Protein AF-A0A6V8LAF0-F1 (afdb_monomer_lite)

Radius of gyration: 18.73 Å; chains: 1; bounding box: 44×29×58 Å

Foldseek 3Di:
DDDDDPPLVAADPLQLLCVLLVHDSHHPNSVVVNVVVCVVPVCVSVVSVVVQVVVVVVVCCCVPPVVDDDDDDDCQGPCDPPGPDDDDDDDDDDDDDDDDDDPPPPDPPPDDD

Sequence (113 aa):
MSAVDLKSDVPHSARIYDYLLGGKDNFQADREAAAGIAKGSPNLPTSMRANRNYMARVAHYLAAECGFRQFLDVGTGLPTAPTCTRSSRGSPPSRGWSTSTTTRSCWCTPAPC

InterPro domains:
  IPR006764 S-adenosyl-L-methionine dependent methyltransferase, SAV2177 type [PF04672] (5-84)
  IPR029063 S-adenosyl-L-methionine-dependent methyltransferase superfamily [G3DSA:3.40.50.150] (1-95)
  IPR029063 S-adenosyl-L-methionine-dependent methyltransferase superfamily [SSF53335] (11-82)

Secondary structure (DSSP, 8-state):
-PPP---TTS--HHHHHHHHHT-S---HHHHHHHHHHHHH-TTHHHHHHHHHHHHHHHHHHHHHTS-------TT--S-PSSPS----------S-----S-------PPPP-

pLDDT: mean 71.12, std 25.74, range [24.78, 93.56]

Structure (mmCIF, N/CA/C/O backbone):
data_AF-A0A6V8LAF0-F1
#
_entry.id   AF-A0A6V8LAF0-F1
#
loop_
_atom_site.group_PDB
_atom_site.id
_atom_site.type_symbol
_atom_site.label_atom_id
_atom_site.label_alt_id
_atom_site.label_comp_id
_atom_site.label_asym_id
_atom_site.label_entity_id
_atom_site.label_seq_id
_atom_site.pdbx_PDB_ins_code
_atom_site.Cartn_x
_atom_site.Cartn_y
_atom_site.Cartn_z
_atom_site.occupancy
_atom_site.B_iso_or_equiv
_atom_site.auth_seq_id
_atom_site.auth_comp_id
_atom_site.auth_asym_id
_atom_site.auth_atom_id
_atom_site.pdbx_PDB_model_num
ATOM 1 N N . MET A 1 1 ? 29.308 -8.142 12.644 1.00 42.94 1 MET A N 1
ATOM 2 C CA . MET A 1 1 ? 27.911 -8.015 12.181 1.00 42.94 1 MET A CA 1
ATOM 3 C C . MET A 1 1 ? 27.904 -8.419 10.722 1.00 42.94 1 MET A C 1
ATOM 5 O O . MET A 1 1 ? 28.559 -7.747 9.937 1.00 42.94 1 MET A O 1
ATOM 9 N N . SER A 1 2 ? 27.304 -9.558 10.375 1.00 54.75 2 SER A N 1
ATOM 10 C CA . SER A 1 2 ? 27.143 -9.940 8.970 1.00 54.75 2 SER A CA 1
ATOM 11 C C . SER A 1 2 ? 26.205 -8.939 8.299 1.00 54.75 2 SER A C 1
ATOM 13 O O . SER A 1 2 ? 25.162 -8.593 8.855 1.00 54.75 2 SER A O 1
ATOM 15 N N . ALA A 1 3 ? 26.600 -8.430 7.134 1.00 66.69 3 ALA A N 1
ATOM 16 C CA . ALA A 1 3 ? 25.716 -7.612 6.321 1.00 66.69 3 ALA A CA 1
ATOM 17 C C . ALA A 1 3 ? 24.510 -8.469 5.911 1.00 66.69 3 ALA A C 1
ATOM 19 O O . ALA A 1 3 ? 24.678 -9.593 5.437 1.00 66.69 3 ALA A O 1
ATOM 20 N N . VAL A 1 4 ? 23.301 -7.961 6.144 1.00 78.81 4 VAL A N 1
ATOM 21 C CA . VAL A 1 4 ? 22.076 -8.610 5.674 1.00 78.81 4 VAL A CA 1
ATOM 22 C C . VAL A 1 4 ? 22.051 -8.493 4.155 1.00 78.81 4 VAL A C 1
ATOM 24 O O . VAL A 1 4 ? 22.050 -7.384 3.622 1.00 78.81 4 VAL A O 1
ATOM 27 N N . ASP A 1 5 ? 22.043 -9.632 3.468 1.00 85.75 5 ASP A N 1
ATOM 28 C CA . ASP A 1 5 ? 21.865 -9.678 2.021 1.00 85.75 5 ASP A CA 1
ATOM 29 C C . ASP A 1 5 ? 20.405 -9.360 1.672 1.00 85.75 5 ASP A C 1
ATOM 31 O O . ASP A 1 5 ? 19.479 -10.094 2.024 1.00 85.75 5 ASP A O 1
ATOM 35 N N . LEU A 1 6 ? 20.207 -8.225 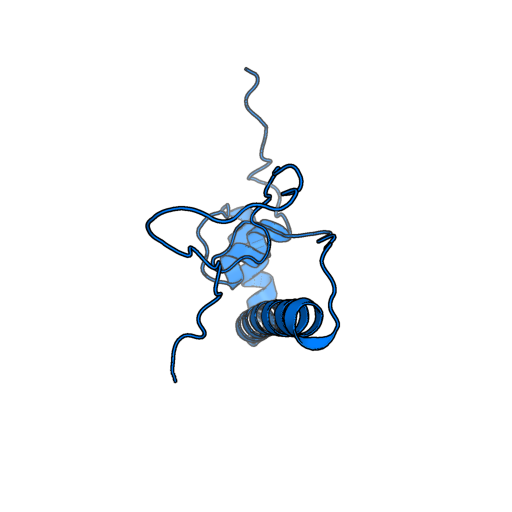1.004 1.00 82.69 6 LEU A N 1
ATOM 36 C CA . LEU A 1 6 ? 18.896 -7.720 0.614 1.00 82.69 6 LEU A CA 1
ATOM 37 C C . LEU A 1 6 ? 18.423 -8.257 -0.741 1.00 82.69 6 LEU A C 1
ATOM 39 O O . LEU A 1 6 ? 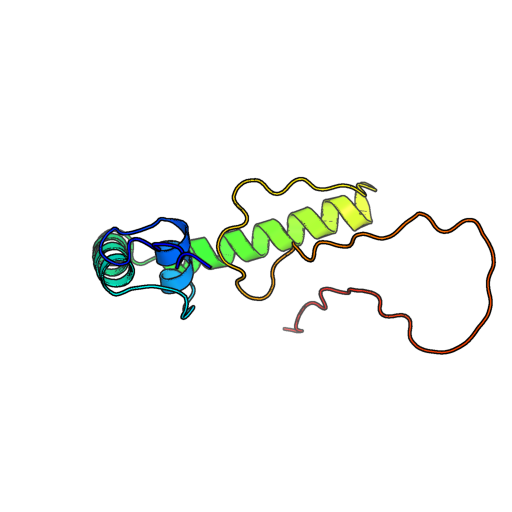17.283 -7.945 -1.099 1.00 82.69 6 LEU A O 1
ATOM 43 N N . LYS A 1 7 ? 19.249 -9.018 -1.479 1.00 87.75 7 LYS A N 1
ATOM 44 C CA . LYS A 1 7 ? 18.936 -9.530 -2.826 1.00 87.75 7 LYS A CA 1
ATOM 45 C C . LYS A 1 7 ? 18.332 -8.441 -3.713 1.00 87.75 7 LYS A C 1
ATOM 47 O O . LYS A 1 7 ? 17.138 -8.446 -4.017 1.00 87.75 7 LYS A O 1
ATOM 52 N N . SER A 1 8 ? 19.135 -7.420 -4.006 1.00 88.12 8 SER A N 1
ATOM 53 C CA . SER A 1 8 ? 18.726 -6.223 -4.759 1.00 88.12 8 SER A CA 1
ATOM 54 C C . SER A 1 8 ? 18.526 -6.472 -6.260 1.00 88.12 8 SER A C 1
ATOM 56 O O . SER A 1 8 ? 17.974 -5.618 -6.953 1.00 88.12 8 SER A O 1
ATOM 58 N N . ASP A 1 9 ? 18.967 -7.627 -6.747 1.00 89.75 9 ASP A N 1
ATOM 59 C CA . ASP A 1 9 ? 18.811 -8.145 -8.105 1.00 89.75 9 ASP A CA 1
ATOM 60 C C . ASP A 1 9 ? 17.482 -8.890 -8.318 1.00 89.75 9 ASP A C 1
ATOM 62 O O . ASP A 1 9 ? 17.026 -9.023 -9.453 1.00 89.75 9 ASP A O 1
ATOM 66 N N . VAL A 1 10 ? 16.828 -9.333 -7.239 1.00 91.00 10 VAL A N 1
ATOM 67 C CA . VAL A 1 10 ? 15.536 -10.026 -7.292 1.00 91.00 10 VAL A CA 1
ATOM 68 C C . VAL A 1 10 ? 14.408 -9.071 -6.888 1.00 91.00 10 VAL A C 1
ATOM 70 O O . VAL A 1 10 ? 14.457 -8.485 -5.800 1.00 91.00 10 VAL A O 1
ATOM 73 N N . PRO A 1 11 ? 13.352 -8.926 -7.708 1.00 89.75 11 PRO A N 1
ATOM 74 C CA . PRO A 1 11 ? 12.231 -8.064 -7.368 1.00 89.75 11 PRO A CA 1
ATOM 75 C C . PRO A 1 11 ? 11.441 -8.606 -6.168 1.00 89.75 11 PRO A C 1
ATOM 77 O O . PRO A 1 11 ? 11.123 -9.793 -6.093 1.00 89.75 11 PRO A O 1
ATOM 80 N N . HIS A 1 12 ? 11.077 -7.720 -5.242 1.00 90.44 12 HIS A N 1
ATOM 81 C CA . HIS A 1 12 ? 10.289 -8.038 -4.052 1.00 90.44 12 HIS A CA 1
ATOM 82 C C . HIS A 1 12 ? 8.967 -7.267 -4.047 1.00 90.44 12 HIS A C 1
ATOM 84 O O . HIS A 1 12 ? 8.930 -6.050 -4.230 1.00 90.44 12 HIS A O 1
ATOM 90 N N . SER A 1 13 ? 7.865 -7.958 -3.744 1.00 89.50 13 SER A N 1
ATOM 91 C CA . SER A 1 13 ? 6.510 -7.385 -3.776 1.00 89.50 13 SER A CA 1
ATOM 92 C C . SER A 1 13 ? 6.358 -6.123 -2.919 1.00 89.50 13 SER A C 1
ATOM 94 O O . SER A 1 13 ? 5.750 -5.154 -3.366 1.00 89.50 13 SER A O 1
ATOM 96 N N . ALA A 1 14 ? 6.957 -6.089 -1.724 1.00 88.50 14 ALA A N 1
ATOM 97 C CA . ALA A 1 14 ? 6.916 -4.922 -0.841 1.00 88.50 14 ALA A CA 1
ATOM 98 C C . ALA A 1 14 ? 7.646 -3.693 -1.423 1.00 88.50 14 ALA A C 1
ATOM 100 O O . ALA A 1 14 ? 7.188 -2.571 -1.224 1.00 88.50 14 ALA A O 1
ATOM 101 N N . ARG A 1 15 ? 8.744 -3.899 -2.164 1.00 91.81 15 ARG A N 1
ATOM 102 C CA . ARG A 1 15 ? 9.543 -2.835 -2.802 1.00 91.81 15 ARG A CA 1
ATOM 103 C C . ARG A 1 15 ? 8.906 -2.338 -4.098 1.00 91.81 15 ARG A C 1
ATOM 105 O O . ARG A 1 15 ? 8.904 -1.143 -4.369 1.00 91.81 15 ARG A O 1
ATOM 112 N N . ILE A 1 16 ? 8.288 -3.241 -4.859 1.00 91.12 16 ILE A N 1
ATOM 113 C CA . ILE A 1 16 ? 7.429 -2.881 -5.995 1.00 91.12 16 ILE A CA 1
ATOM 114 C C . ILE A 1 16 ? 6.263 -2.011 -5.510 1.00 91.12 16 ILE A C 1
ATOM 116 O O . ILE A 1 16 ? 5.962 -0.983 -6.116 1.00 91.12 16 ILE A O 1
ATOM 120 N N . TYR A 1 17 ? 5.620 -2.404 -4.403 1.00 89.00 17 TYR A N 1
ATOM 121 C CA . TYR A 1 17 ? 4.522 -1.647 -3.801 1.00 89.00 17 TYR A CA 1
ATOM 122 C C . TYR A 1 17 ? 4.972 -0.246 -3.369 1.00 89.00 17 TYR A C 1
ATOM 124 O O . TYR A 1 17 ? 4.272 0.727 -3.638 1.00 89.00 17 TYR A O 1
ATOM 132 N N . ASP A 1 18 ? 6.151 -0.139 -2.750 1.00 89.00 18 ASP A N 1
ATOM 133 C CA . ASP A 1 18 ? 6.772 1.138 -2.390 1.00 89.00 18 ASP A CA 1
ATOM 134 C C . ASP A 1 18 ? 7.009 2.030 -3.618 1.00 89.00 18 ASP A C 1
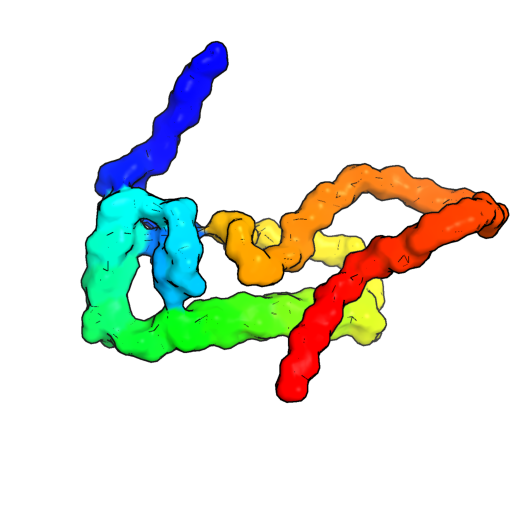ATOM 136 O O . ASP A 1 18 ? 6.542 3.169 -3.646 1.00 89.00 18 ASP A O 1
ATOM 140 N N . TYR A 1 19 ? 7.624 1.497 -4.678 1.00 90.94 19 TYR A N 1
ATOM 141 C CA . TYR A 1 19 ? 7.860 2.254 -5.910 1.00 90.94 19 TYR A CA 1
ATOM 142 C C . TYR A 1 19 ? 6.559 2.753 -6.557 1.00 90.94 19 TYR A C 1
ATOM 144 O O . TYR A 1 19 ? 6.465 3.916 -6.946 1.00 90.94 19 TYR A O 1
ATOM 152 N N . LEU A 1 20 ? 5.524 1.909 -6.628 1.00 88.25 20 LEU A N 1
ATOM 153 C CA . LEU A 1 20 ? 4.226 2.285 -7.206 1.00 88.25 20 LEU A CA 1
ATOM 154 C C . LEU A 1 20 ? 3.485 3.348 -6.377 1.00 88.25 20 LEU A C 1
ATOM 156 O O . LEU A 1 20 ? 2.649 4.076 -6.916 1.00 88.25 20 LEU A O 1
ATOM 160 N N . LEU A 1 21 ? 3.807 3.474 -5.088 1.00 87.69 21 LEU A N 1
ATOM 161 C CA . LEU A 1 21 ? 3.332 4.558 -4.231 1.00 87.69 21 LEU A CA 1
ATOM 162 C C . LEU A 1 21 ? 4.203 5.824 -4.282 1.00 87.69 21 LEU A C 1
ATOM 164 O O . LEU A 1 21 ? 3.803 6.837 -3.710 1.00 87.69 21 LEU A O 1
ATOM 168 N N . GLY A 1 22 ? 5.343 5.800 -4.978 1.00 86.44 22 GLY A N 1
ATOM 169 C CA . GLY A 1 22 ? 6.296 6.913 -5.040 1.00 86.44 22 GLY A CA 1
ATOM 170 C C . GLY A 1 22 ? 7.319 6.929 -3.900 1.00 86.44 22 GLY A C 1
ATOM 171 O O . GLY A 1 22 ? 7.906 7.974 -3.618 1.00 86.44 22 GLY A O 1
ATOM 172 N N . GLY A 1 23 ? 7.520 5.798 -3.224 1.00 87.19 23 GLY A N 1
ATOM 173 C CA . GLY A 1 23 ? 8.570 5.621 -2.230 1.00 87.19 23 GLY A CA 1
ATOM 174 C C . GLY A 1 23 ? 9.964 5.455 -2.844 1.00 87.19 23 GLY A C 1
ATOM 175 O O . GLY A 1 23 ? 10.150 5.409 -4.065 1.00 87.19 23 GLY A O 1
ATOM 176 N N . LYS A 1 24 ? 10.972 5.399 -1.972 1.00 87.75 24 LYS A N 1
ATOM 177 C CA . LYS A 1 24 ? 12.401 5.369 -2.336 1.00 87.75 24 LYS A CA 1
ATOM 178 C C . LYS A 1 24 ? 13.116 4.084 -1.917 1.00 87.75 24 LYS A C 1
ATOM 180 O O . LYS A 1 24 ? 14.284 3.906 -2.255 1.00 87.75 24 LYS A O 1
ATOM 185 N N . ASP A 1 25 ? 12.433 3.203 -1.193 1.00 88.19 25 ASP A N 1
ATOM 186 C CA . ASP A 1 25 ? 13.008 1.995 -0.607 1.00 88.19 25 ASP A CA 1
ATOM 187 C C . ASP A 1 25 ? 12.846 0.821 -1.588 1.00 88.19 25 ASP A C 1
ATOM 189 O O . ASP A 1 25 ? 12.236 -0.211 -1.305 1.00 88.19 25 ASP A O 1
ATOM 193 N N . ASN A 1 26 ? 13.390 1.009 -2.792 1.00 90.62 26 ASN A N 1
ATOM 194 C CA . ASN A 1 26 ? 13.289 0.081 -3.914 1.00 90.62 26 ASN A CA 1
ATOM 195 C C . ASN A 1 26 ? 14.580 0.054 -4.747 1.00 90.62 26 ASN A C 1
ATOM 197 O O . ASN A 1 26 ? 15.270 1.065 -4.915 1.00 90.62 26 ASN A O 1
ATOM 201 N N . PHE A 1 27 ? 14.914 -1.119 -5.285 1.00 92.44 27 PHE A N 1
ATOM 202 C CA . PHE A 1 27 ? 16.073 -1.319 -6.151 1.00 92.44 27 PHE A CA 1
ATOM 203 C C . PHE A 1 27 ? 15.675 -1.303 -7.629 1.00 92.44 27 PHE A C 1
ATOM 205 O O . PHE A 1 27 ? 14.502 -1.226 -7.988 1.00 92.44 27 PHE A O 1
ATOM 212 N N . GLN A 1 28 ? 16.672 -1.355 -8.512 1.00 91.75 28 GLN A N 1
ATOM 213 C CA . GLN A 1 28 ? 16.453 -1.284 -9.955 1.00 91.75 28 GLN A CA 1
ATOM 214 C C . GLN A 1 28 ? 15.557 -2.423 -10.472 1.00 91.75 28 GLN A C 1
ATOM 216 O O . GLN A 1 28 ? 14.622 -2.150 -11.222 1.00 91.75 28 GLN A O 1
ATOM 221 N N . ALA A 1 29 ? 15.773 -3.655 -9.998 1.00 91.81 29 ALA A N 1
ATOM 222 C CA . ALA A 1 29 ? 14.954 -4.811 -10.364 1.00 91.81 29 ALA A CA 1
ATOM 223 C C . ALA A 1 29 ? 13.465 -4.617 -10.007 1.00 91.81 29 ALA A C 1
ATOM 225 O O . ALA A 1 29 ? 12.579 -4.985 -10.779 1.00 91.81 29 ALA A O 1
ATOM 226 N N . ASP A 1 30 ? 13.178 -3.974 -8.868 1.00 92.81 30 ASP A N 1
ATOM 227 C CA . ASP A 1 30 ? 11.808 -3.670 -8.439 1.00 92.81 30 ASP A CA 1
ATOM 228 C C . ASP A 1 30 ? 11.140 -2.649 -9.371 1.00 92.81 30 ASP A C 1
ATOM 230 O O . ASP A 1 30 ? 9.974 -2.802 -9.733 1.00 92.81 30 ASP A O 1
ATOM 234 N N . ARG A 1 31 ? 11.882 -1.613 -9.785 1.00 92.50 31 ARG A N 1
ATOM 235 C CA . ARG A 1 31 ? 11.379 -0.563 -10.685 1.00 92.50 31 ARG A CA 1
ATOM 236 C C . ARG A 1 31 ? 11.060 -1.098 -12.072 1.00 92.50 31 ARG A C 1
ATOM 238 O O . ARG A 1 31 ? 10.041 -0.731 -12.650 1.00 92.50 31 ARG A O 1
ATOM 245 N N . GLU A 1 32 ? 11.908 -1.975 -12.595 1.00 93.44 32 GLU A N 1
ATOM 246 C CA . GLU A 1 32 ? 11.701 -2.615 -13.895 1.00 93.44 32 GLU A CA 1
ATOM 247 C C . GLU A 1 32 ? 10.465 -3.517 -13.880 1.00 93.44 32 GLU A C 1
ATOM 249 O O . GLU A 1 32 ? 9.605 -3.406 -14.759 1.00 93.44 32 GLU A O 1
ATOM 254 N N . ALA A 1 33 ? 10.320 -4.334 -12.832 1.00 91.88 33 ALA A N 1
ATOM 255 C CA . ALA A 1 33 ? 9.127 -5.147 -12.625 1.00 91.88 33 ALA A CA 1
ATOM 256 C C . ALA A 1 33 ? 7.867 -4.274 -12.502 1.00 91.88 33 ALA A C 1
ATOM 258 O O . ALA A 1 33 ? 6.863 -4.523 -13.173 1.00 91.88 33 ALA A O 1
ATOM 259 N N . ALA A 1 34 ? 7.924 -3.205 -11.705 1.00 90.38 34 ALA A N 1
ATOM 260 C CA . ALA A 1 34 ? 6.812 -2.280 -11.528 1.00 90.38 34 ALA A CA 1
ATOM 261 C C . ALA A 1 34 ? 6.415 -1.569 -12.831 1.00 90.38 34 ALA A C 1
ATOM 263 O O . ALA A 1 34 ? 5.225 -1.441 -13.116 1.00 90.38 34 ALA A O 1
ATOM 264 N N . ALA A 1 35 ? 7.385 -1.147 -13.646 1.00 89.75 35 ALA A N 1
ATOM 265 C CA . ALA A 1 35 ? 7.132 -0.537 -14.948 1.00 89.75 35 ALA A CA 1
ATOM 266 C C . ALA A 1 35 ? 6.463 -1.524 -15.919 1.00 89.75 35 ALA A C 1
ATOM 268 O O . ALA A 1 35 ? 5.553 -1.141 -16.655 1.00 89.75 35 ALA A O 1
ATOM 269 N N . GLY A 1 36 ? 6.870 -2.798 -15.903 1.00 90.69 36 GLY A N 1
ATOM 270 C CA . GLY A 1 36 ? 6.207 -3.861 -16.663 1.00 90.69 36 GLY A CA 1
ATOM 271 C C . GLY A 1 36 ? 4.743 -4.041 -16.255 1.00 90.69 36 GLY A C 1
ATOM 272 O O . GLY A 1 36 ? 3.858 -4.063 -17.110 1.00 90.69 36 GLY A O 1
ATOM 273 N N . ILE A 1 37 ? 4.475 -4.082 -14.949 1.00 87.50 37 ILE A N 1
ATOM 274 C CA . ILE A 1 37 ? 3.118 -4.212 -14.403 1.00 87.50 37 ILE A CA 1
ATOM 275 C C . ILE A 1 37 ? 2.265 -2.977 -14.745 1.00 87.50 37 ILE A C 1
ATOM 277 O O . ILE A 1 37 ? 1.122 -3.110 -15.182 1.00 87.50 37 ILE A O 1
ATOM 281 N N . ALA A 1 38 ? 2.820 -1.771 -14.599 1.00 87.06 38 ALA A N 1
ATOM 282 C CA . ALA A 1 38 ? 2.114 -0.520 -14.867 1.00 87.06 38 ALA A CA 1
ATOM 283 C C . ALA A 1 38 ? 1.682 -0.383 -16.338 1.00 87.06 38 ALA A C 1
ATOM 285 O O . ALA A 1 38 ? 0.631 0.195 -16.608 1.00 87.06 38 ALA A O 1
ATOM 286 N N . LYS A 1 39 ? 2.433 -0.963 -17.287 1.00 89.50 39 LYS A N 1
ATOM 287 C CA . LYS A 1 39 ? 2.027 -1.022 -18.705 1.00 89.50 39 LYS A CA 1
ATOM 288 C C . LYS A 1 39 ? 0.745 -1.830 -18.911 1.00 89.50 39 LYS A C 1
ATOM 290 O O . LYS A 1 39 ? -0.092 -1.435 -19.715 1.00 89.50 39 LYS A O 1
ATOM 295 N N . GLY A 1 40 ? 0.586 -2.943 -18.193 1.00 89.50 40 GLY A N 1
ATOM 296 C CA . GLY A 1 40 ? -0.619 -3.777 -18.257 1.00 89.50 40 GLY A CA 1
ATOM 297 C C . GLY A 1 40 ? -1.784 -3.236 -17.425 1.00 89.50 40 GLY A C 1
ATOM 298 O O . GLY A 1 40 ? -2.933 -3.611 -17.643 1.00 89.50 40 GLY A O 1
ATOM 299 N N . SER A 1 41 ? -1.515 -2.366 -16.449 1.00 85.50 41 SER A N 1
ATOM 300 C CA . SER A 1 41 ? -2.534 -1.799 -15.559 1.00 85.50 41 SER A CA 1
ATOM 301 C C . SER A 1 41 ? -2.181 -0.368 -15.133 1.00 85.50 41 SER A C 1
ATOM 303 O O . SER A 1 41 ? -1.688 -0.155 -14.023 1.00 85.50 41 SER A O 1
ATOM 305 N N . PRO A 1 42 ? -2.495 0.641 -15.968 1.00 86.75 42 PRO A N 1
ATOM 306 C CA . PRO A 1 42 ? -2.169 2.043 -15.687 1.00 86.75 42 PRO A CA 1
ATOM 307 C C . PRO A 1 42 ? -2.815 2.593 -14.406 1.00 86.75 42 PRO A C 1
ATOM 309 O O . PRO A 1 42 ? -2.275 3.490 -13.764 1.00 86.75 42 PRO A O 1
ATOM 312 N N . ASN A 1 43 ? -3.958 2.032 -14.000 1.00 89.38 43 ASN A N 1
ATOM 313 C CA . ASN A 1 43 ? -4.694 2.454 -12.803 1.00 89.38 43 ASN A CA 1
ATOM 314 C C . ASN A 1 43 ? -4.116 1.900 -11.492 1.00 89.38 43 ASN A C 1
ATOM 316 O O . ASN A 1 43 ? -4.556 2.302 -10.411 1.00 89.38 43 ASN A O 1
ATOM 320 N N . LEU A 1 44 ? -3.131 1.002 -11.563 1.00 88.31 44 LEU A N 1
ATOM 321 C CA . LEU A 1 44 ? -2.609 0.291 -10.401 1.00 88.31 44 LEU A CA 1
ATOM 322 C C . LEU A 1 44 ? -2.082 1.219 -9.286 1.00 88.31 44 LEU A C 1
ATOM 324 O O . LEU A 1 44 ? -2.468 1.003 -8.135 1.00 88.31 44 LEU A O 1
ATOM 328 N N . PRO A 1 45 ? -1.311 2.295 -9.565 1.00 86.62 45 PRO A N 1
ATOM 329 C CA . PRO A 1 45 ? -0.871 3.225 -8.519 1.00 86.62 45 PRO A CA 1
ATOM 330 C C . PRO A 1 45 ? -2.039 3.866 -7.758 1.00 86.62 45 PRO A C 1
ATOM 332 O O . PRO A 1 45 ? -1.992 4.050 -6.540 1.00 86.62 45 PRO A O 1
ATOM 335 N N . THR A 1 46 ? -3.124 4.187 -8.464 1.00 89.75 46 THR A N 1
ATOM 336 C CA . THR A 1 46 ? -4.327 4.770 -7.861 1.00 89.75 46 THR A CA 1
ATOM 337 C C . THR A 1 46 ? -5.048 3.754 -6.982 1.00 89.75 46 THR A C 1
ATOM 339 O O . THR A 1 46 ? -5.398 4.080 -5.847 1.00 89.75 46 THR A O 1
ATOM 342 N N . SER A 1 47 ? -5.191 2.510 -7.443 1.00 89.88 47 SER A N 1
ATOM 343 C CA . SER A 1 47 ? -5.757 1.420 -6.641 1.00 89.88 47 SER A CA 1
ATOM 344 C C . SER A 1 47 ? -4.942 1.148 -5.371 1.00 89.88 47 SER A C 1
ATOM 346 O O . SER A 1 47 ? -5.517 0.962 -4.300 1.00 89.88 47 SER A O 1
ATOM 348 N N . MET A 1 48 ? -3.609 1.192 -5.443 1.00 89.12 48 MET A N 1
ATOM 349 C CA . MET A 1 48 ? -2.728 0.970 -4.286 1.00 89.12 48 MET A CA 1
ATOM 350 C C . MET A 1 48 ? -2.824 2.093 -3.246 1.00 89.12 48 MET A C 1
ATOM 352 O O . MET A 1 48 ? -2.844 1.824 -2.040 1.00 89.12 48 MET A O 1
ATOM 356 N N . ARG A 1 49 ? -2.956 3.351 -3.687 1.00 87.56 49 ARG A N 1
ATOM 357 C CA . ARG A 1 49 ? -3.254 4.485 -2.794 1.00 87.56 49 ARG A CA 1
ATOM 358 C C . ARG A 1 49 ? -4.624 4.333 -2.134 1.00 87.56 49 ARG A C 1
ATOM 360 O O . ARG A 1 49 ? -4.745 4.496 -0.920 1.00 87.56 49 ARG A O 1
ATOM 367 N N . ALA A 1 50 ? -5.646 3.963 -2.907 1.00 90.44 50 ALA A N 1
ATOM 368 C CA . ALA A 1 50 ? -6.987 3.718 -2.381 1.00 90.44 50 ALA A CA 1
ATOM 369 C C . ALA A 1 50 ? -6.998 2.591 -1.333 1.00 90.44 50 ALA A C 1
ATOM 371 O O . ALA A 1 50 ? -7.641 2.735 -0.293 1.00 90.44 50 ALA A O 1
ATOM 372 N N . ASN A 1 51 ? -6.227 1.523 -1.561 1.00 88.75 51 ASN A N 1
ATOM 373 C CA . ASN A 1 51 ? -6.037 0.431 -0.609 1.00 88.75 51 ASN A CA 1
ATOM 374 C C . ASN A 1 51 ? -5.423 0.914 0.718 1.00 88.75 51 ASN A C 1
ATOM 376 O O . ASN A 1 51 ? -5.950 0.605 1.786 1.00 88.75 51 ASN A O 1
ATOM 380 N N . ARG A 1 52 ? -4.366 1.742 0.680 1.00 86.12 52 ARG A N 1
ATOM 381 C CA . ARG A 1 52 ? -3.781 2.325 1.905 1.00 86.12 52 ARG A CA 1
ATOM 382 C C . ARG A 1 52 ? -4.787 3.184 2.670 1.00 86.12 52 ARG A C 1
ATOM 384 O O . ARG A 1 52 ? -4.936 3.023 3.880 1.00 86.12 52 ARG A O 1
ATOM 391 N N . ASN A 1 53 ? -5.533 4.028 1.961 1.00 87.81 53 ASN A N 1
ATOM 392 C CA . ASN A 1 53 ? -6.567 4.860 2.574 1.00 87.81 53 ASN A CA 1
ATOM 393 C C . ASN A 1 53 ? -7.694 4.015 3.183 1.00 87.81 53 ASN A C 1
ATOM 395 O O . ASN A 1 53 ? -8.236 4.372 4.225 1.00 87.81 53 ASN A O 1
ATOM 399 N N . TYR A 1 54 ? -8.063 2.903 2.546 1.00 89.88 54 TYR A N 1
ATOM 400 C CA . TYR A 1 54 ? -9.073 1.984 3.066 1.00 89.88 54 TYR A CA 1
ATOM 401 C C . TYR A 1 54 ? -8.625 1.333 4.376 1.00 89.88 54 TYR A C 1
ATOM 403 O O . TYR A 1 54 ? -9.354 1.410 5.363 1.00 89.88 54 TYR A O 1
ATOM 411 N N . MET A 1 55 ? -7.407 0.786 4.417 1.00 88.69 55 MET A N 1
ATOM 412 C CA . MET A 1 55 ? -6.852 0.163 5.625 1.00 88.69 55 MET A CA 1
ATOM 413 C C . MET A 1 55 ? -6.824 1.140 6.808 1.00 88.69 55 MET A C 1
ATOM 415 O O . MET A 1 55 ? -7.234 0.778 7.909 1.00 88.69 55 MET A O 1
ATOM 419 N N . ALA A 1 56 ? -6.434 2.398 6.571 1.00 86.12 56 ALA A N 1
ATOM 420 C CA . ALA A 1 56 ? -6.441 3.435 7.602 1.00 86.12 56 ALA A CA 1
ATOM 421 C C . ALA A 1 56 ? -7.857 3.726 8.138 1.00 86.12 56 ALA A C 1
ATOM 423 O O . ALA A 1 56 ? -8.058 3.789 9.352 1.00 86.12 56 ALA A O 1
ATOM 424 N N . ARG A 1 57 ? -8.856 3.856 7.251 1.00 91.00 57 ARG A N 1
ATOM 425 C CA . ARG A 1 57 ? -10.254 4.093 7.657 1.00 91.00 57 ARG A CA 1
ATOM 426 C C . ARG A 1 57 ? -10.830 2.925 8.450 1.00 91.00 57 ARG A C 1
ATOM 428 O O . ARG A 1 57 ? -11.483 3.147 9.464 1.00 91.00 57 ARG A O 1
ATOM 435 N N . VAL A 1 58 ? -10.581 1.695 8.004 1.00 93.06 58 VAL A N 1
ATOM 436 C CA . VAL A 1 58 ? -11.069 0.487 8.682 1.00 93.06 58 VAL A CA 1
ATOM 437 C C . VAL A 1 58 ? -10.431 0.351 10.059 1.00 93.06 58 VAL A C 1
ATOM 439 O O . VAL A 1 58 ? -11.145 0.152 11.036 1.00 93.06 58 VAL A O 1
ATOM 442 N N . ALA A 1 59 ? -9.112 0.528 10.167 1.00 89.12 59 ALA A N 1
ATOM 443 C CA . ALA A 1 59 ? -8.424 0.483 11.455 1.00 89.12 59 ALA A CA 1
ATOM 444 C C . ALA A 1 59 ? -8.964 1.547 12.426 1.00 89.12 59 ALA A C 1
ATOM 446 O O . ALA A 1 59 ? -9.210 1.243 13.594 1.00 89.12 59 ALA A O 1
ATOM 447 N N . HIS A 1 60 ? -9.213 2.768 11.937 1.00 89.81 60 HIS A N 1
ATOM 448 C CA . HIS A 1 60 ? -9.820 3.829 12.739 1.00 89.81 60 HIS A CA 1
ATOM 449 C C . HIS A 1 60 ? -11.226 3.453 13.215 1.00 89.81 60 HIS A C 1
ATOM 451 O O . HIS A 1 60 ? -11.515 3.572 14.401 1.00 89.81 60 HIS A O 1
ATOM 457 N N . TYR A 1 61 ? -12.088 2.966 12.321 1.00 93.06 61 TYR A N 1
ATOM 458 C CA . TYR A 1 61 ? -13.445 2.542 12.668 1.00 93.06 61 TYR A CA 1
ATOM 459 C C . TYR A 1 61 ? -13.446 1.419 13.715 1.00 93.06 61 TYR A C 1
ATOM 461 O O . TYR A 1 61 ? -14.133 1.513 14.730 1.00 93.06 61 TYR A O 1
ATOM 469 N N . LEU A 1 62 ? -12.610 0.394 13.528 1.00 92.81 62 LEU A N 1
ATOM 470 C CA . LEU A 1 62 ? -12.493 -0.718 14.472 1.00 92.81 62 LEU A CA 1
ATOM 471 C C . LEU A 1 62 ? -12.028 -0.251 15.861 1.00 92.81 62 LEU A C 1
ATOM 473 O O . LEU A 1 62 ? -12.505 -0.759 16.877 1.00 92.81 62 LEU A O 1
ATOM 477 N N . ALA A 1 63 ? -11.114 0.719 15.919 1.00 92.19 63 ALA A N 1
ATOM 478 C CA . ALA A 1 63 ? -10.628 1.269 17.179 1.00 92.19 63 ALA A CA 1
ATOM 479 C C . ALA A 1 63 ? -11.651 2.201 17.852 1.00 92.19 63 ALA A C 1
ATOM 481 O O . ALA A 1 63 ? -11.905 2.065 19.052 1.00 92.19 63 ALA A O 1
ATOM 482 N N . ALA A 1 64 ? -12.213 3.147 17.099 1.00 91.38 64 ALA A N 1
ATOM 483 C CA . ALA A 1 64 ? -13.082 4.196 17.622 1.00 91.38 64 ALA A CA 1
ATOM 484 C C . ALA A 1 64 ? -14.486 3.673 17.943 1.00 91.38 64 ALA A C 1
ATOM 486 O O . ALA A 1 64 ? -14.963 3.866 19.057 1.00 91.38 64 ALA A O 1
ATOM 487 N N . GLU A 1 65 ? -15.103 2.961 17.000 1.00 93.56 65 GLU A N 1
ATOM 488 C CA . GLU A 1 65 ? -16.5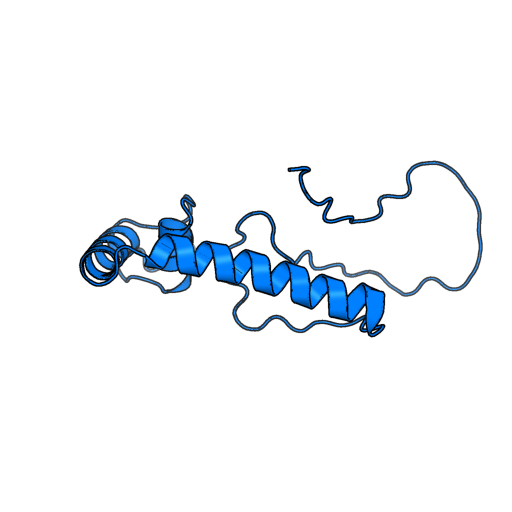18 2.583 17.072 1.00 93.56 65 GLU A CA 1
ATOM 489 C C . GLU A 1 65 ? -16.710 1.167 17.624 1.00 93.56 65 GLU A C 1
ATOM 491 O O . GLU A 1 65 ? -17.588 0.926 18.447 1.00 93.56 65 GLU A O 1
ATOM 496 N N . CYS A 1 66 ? -15.871 0.210 17.215 1.00 93.38 66 CYS A N 1
ATOM 497 C CA . CYS A 1 66 ? -16.030 -1.192 17.626 1.00 93.38 66 CYS A CA 1
ATOM 498 C C . CYS A 1 66 ? -15.263 -1.561 18.906 1.00 93.38 66 CYS A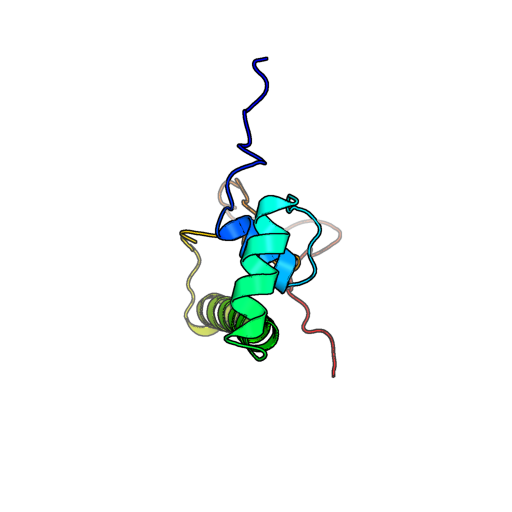 C 1
ATOM 500 O O . CYS A 1 66 ? -15.400 -2.674 19.409 1.00 93.38 66 CYS A O 1
ATOM 502 N N . GLY A 1 67 ? -14.432 -0.659 19.436 1.00 92.19 67 GLY A N 1
ATOM 503 C CA . GLY A 1 67 ? -13.726 -0.882 20.698 1.00 92.19 67 GLY A CA 1
ATOM 504 C C . GLY A 1 67 ? -12.531 -1.844 20.629 1.00 92.19 67 GLY A C 1
ATOM 505 O O . GLY A 1 67 ? -12.001 -2.209 21.679 1.00 92.19 67 GLY A O 1
ATOM 506 N N . PHE A 1 68 ? -12.047 -2.229 19.441 1.00 91.75 68 PHE A N 1
ATOM 507 C CA . PHE A 1 68 ? -10.848 -3.067 19.322 1.00 91.75 68 PHE A CA 1
ATOM 508 C C . PHE A 1 68 ? -9.600 -2.326 19.832 1.00 91.75 68 PHE A C 1
ATOM 510 O O . PHE A 1 68 ? -9.426 -1.123 19.616 1.00 91.75 68 PHE A O 1
ATOM 517 N N . ARG A 1 69 ? -8.722 -3.041 20.548 1.00 90.50 69 ARG A N 1
ATOM 518 C CA . ARG A 1 69 ? -7.492 -2.484 21.157 1.00 90.50 69 ARG A CA 1
ATOM 519 C C . ARG A 1 69 ? -6.214 -3.220 20.768 1.00 90.50 69 ARG A C 1
ATOM 521 O O . ARG A 1 69 ? -5.128 -2.765 21.109 1.00 90.50 69 ARG A O 1
ATOM 528 N N . GLN A 1 70 ? -6.333 -4.342 20.066 1.00 90.56 70 GLN A N 1
ATOM 529 C CA . GLN A 1 70 ? -5.206 -5.130 19.587 1.00 90.56 70 GLN A CA 1
ATOM 530 C C . GLN A 1 70 ? -5.393 -5.394 18.099 1.00 90.56 70 GLN A C 1
ATOM 532 O O . GLN A 1 70 ? -6.480 -5.770 17.668 1.00 90.56 70 GLN A O 1
ATOM 537 N N . PHE A 1 71 ? -4.327 -5.179 17.334 1.00 87.75 71 PHE A N 1
ATOM 538 C CA . PHE A 1 71 ? -4.301 -5.369 15.891 1.00 87.75 71 PHE A CA 1
ATOM 539 C C . PHE A 1 71 ? -3.091 -6.226 15.534 1.00 87.75 71 PHE A C 1
ATOM 541 O O . PHE A 1 71 ? -1.995 -6.001 16.050 1.00 87.75 71 PHE A O 1
ATOM 548 N N . LEU A 1 72 ? -3.300 -7.190 14.643 1.00 89.75 72 LEU A N 1
ATOM 549 C CA . LEU A 1 72 ? -2.243 -7.974 14.021 1.00 89.75 72 LEU A CA 1
ATOM 550 C C . LEU A 1 72 ? -2.236 -7.635 12.530 1.00 89.75 72 LEU A C 1
ATOM 552 O O . LEU A 1 72 ? -3.168 -7.986 11.813 1.00 89.75 72 LEU A O 1
ATOM 556 N N . ASP A 1 73 ? -1.197 -6.933 12.088 1.00 85.44 73 ASP A N 1
ATOM 557 C CA . ASP A 1 73 ? -0.990 -6.594 10.680 1.00 85.44 73 ASP A CA 1
ATOM 558 C C . ASP A 1 73 ? -0.009 -7.600 10.063 1.00 85.44 73 ASP A C 1
ATOM 560 O O . ASP A 1 73 ? 1.176 -7.625 10.409 1.00 85.44 73 ASP A O 1
ATOM 564 N N . VAL A 1 74 ? -0.516 -8.477 9.194 1.00 86.06 74 VAL A N 1
ATOM 565 C CA . VAL A 1 74 ? 0.279 -9.496 8.498 1.00 86.06 74 VAL A CA 1
ATOM 566 C C . VAL A 1 74 ? 0.569 -8.997 7.090 1.00 86.06 74 VAL A C 1
ATOM 568 O O . VAL A 1 74 ? -0.336 -8.873 6.271 1.00 86.06 74 VAL A O 1
ATOM 571 N N . GLY A 1 75 ? 1.845 -8.741 6.799 1.00 81.94 75 GLY A N 1
ATOM 572 C CA . GLY A 1 75 ? 2.245 -8.146 5.523 1.00 81.94 75 GLY A CA 1
ATOM 573 C C . GLY A 1 75 ? 2.151 -6.619 5.518 1.00 81.94 75 GLY A C 1
ATOM 574 O O . GLY A 1 75 ? 1.724 -6.034 4.527 1.00 81.94 75 GLY A O 1
ATOM 575 N N . THR A 1 76 ? 2.620 -5.975 6.594 1.00 77.12 76 THR A N 1
ATOM 576 C CA . THR A 1 76 ? 2.689 -4.505 6.769 1.00 77.12 76 THR A CA 1
ATOM 577 C C . THR A 1 76 ? 3.286 -3.770 5.556 1.00 77.12 76 THR A C 1
ATOM 579 O O . THR A 1 76 ? 2.941 -2.619 5.254 1.00 77.12 76 THR A O 1
ATOM 582 N N . GLY A 1 77 ? 4.183 -4.453 4.837 1.00 80.62 77 GLY A N 1
ATOM 583 C CA . GLY A 1 77 ? 4.996 -3.888 3.771 1.00 80.62 77 GLY A CA 1
ATOM 584 C C . GLY A 1 77 ? 6.098 -2.990 4.330 1.00 80.62 77 GLY A C 1
ATOM 585 O O . GLY A 1 77 ? 6.383 -3.009 5.531 1.00 80.62 77 GLY A O 1
ATOM 586 N N . LEU A 1 78 ? 6.724 -2.214 3.444 1.00 78.75 78 LEU A N 1
ATOM 587 C CA . LEU A 1 78 ? 7.694 -1.195 3.840 1.00 78.75 78 LEU A CA 1
ATOM 588 C C . LEU A 1 78 ? 6.991 -0.013 4.521 1.00 78.75 78 LEU A C 1
ATOM 590 O O . LEU A 1 78 ? 5.845 0.293 4.166 1.00 78.75 78 LEU A O 1
ATOM 594 N N . PRO A 1 79 ? 7.650 0.651 5.491 1.00 67.12 79 PRO A N 1
ATOM 595 C CA . PRO A 1 79 ? 7.082 1.785 6.205 1.00 67.12 79 PRO A CA 1
ATOM 596 C C . PRO A 1 79 ? 6.855 2.969 5.255 1.00 67.12 79 PRO A C 1
ATOM 598 O O . PRO A 1 79 ? 7.722 3.809 5.049 1.00 67.12 79 PRO A O 1
ATOM 601 N N . THR A 1 80 ? 5.655 3.039 4.683 1.00 55.88 80 THR A N 1
ATOM 602 C CA . THR A 1 80 ? 5.192 4.131 3.823 1.00 55.88 80 THR A CA 1
ATOM 603 C C . THR A 1 80 ? 4.297 5.049 4.643 1.00 55.88 80 THR A C 1
ATOM 605 O O . THR A 1 80 ? 3.255 4.625 5.139 1.00 55.88 80 THR A O 1
ATOM 608 N N . ALA A 1 81 ? 4.698 6.307 4.824 1.00 48.75 81 ALA A N 1
ATOM 609 C CA . ALA A 1 81 ? 3.882 7.252 5.574 1.00 48.75 81 ALA A CA 1
ATOM 610 C C . ALA A 1 81 ? 2.522 7.477 4.873 1.00 48.75 81 ALA A C 1
ATOM 612 O O . ALA A 1 81 ? 2.509 7.681 3.657 1.00 48.75 81 ALA A O 1
ATOM 613 N N . PRO A 1 82 ? 1.393 7.502 5.608 1.00 48.25 82 PRO A N 1
ATOM 614 C CA . PRO A 1 82 ? 1.219 7.147 7.022 1.00 48.25 82 PRO A CA 1
ATOM 615 C C . PRO A 1 82 ? 0.956 5.636 7.218 1.00 48.25 82 PRO A C 1
ATOM 617 O O . PRO A 1 82 ? -0.012 5.093 6.686 1.00 48.25 82 PRO A O 1
ATOM 620 N N . THR A 1 83 ? 1.774 4.947 8.025 1.00 42.53 83 THR A N 1
ATOM 621 C CA . THR A 1 83 ? 1.529 3.547 8.419 1.00 42.53 83 THR A CA 1
ATOM 622 C C . THR A 1 83 ? 0.710 3.448 9.710 1.00 42.53 83 THR A C 1
ATOM 624 O O . THR A 1 83 ? 0.911 4.211 10.653 1.00 42.53 83 THR A O 1
ATOM 627 N N . CYS A 1 84 ? -0.174 2.446 9.794 1.00 40.22 84 CYS A N 1
ATOM 628 C CA . CYS A 1 84 ? -0.880 2.076 11.031 1.00 40.22 84 CYS A CA 1
ATOM 629 C C . CYS A 1 84 ? 0.043 1.467 12.106 1.00 40.22 84 CYS A C 1
ATOM 631 O O . CYS A 1 84 ? -0.316 1.423 13.280 1.00 40.22 84 CYS A O 1
ATOM 633 N N . THR A 1 85 ? 1.228 0.985 11.736 1.00 35.38 85 THR A N 1
ATOM 634 C CA . THR A 1 85 ? 2.120 0.224 12.616 1.00 35.38 85 THR A CA 1
ATOM 635 C C . THR A 1 85 ? 3.221 1.107 13.208 1.00 35.38 85 THR A C 1
ATOM 637 O O . THR A 1 85 ? 4.330 1.197 12.686 1.00 35.38 85 THR A O 1
ATOM 640 N N . ARG A 1 86 ? 2.935 1.720 14.365 1.00 30.41 86 ARG A N 1
ATOM 641 C CA . ARG A 1 86 ? 3.960 2.099 15.353 1.00 30.41 86 ARG A CA 1
ATOM 642 C C . ARG A 1 86 ? 3.875 1.115 16.516 1.00 30.41 86 ARG A C 1
ATOM 644 O O . ARG A 1 86 ? 3.003 1.241 17.368 1.00 30.41 86 ARG A O 1
ATOM 651 N N . SER A 1 87 ? 4.765 0.128 16.556 1.00 33.22 87 SER A N 1
ATOM 652 C CA . SER A 1 87 ? 4.868 -0.813 17.675 1.00 33.22 87 SER A CA 1
ATOM 653 C C . SER A 1 87 ? 5.172 -0.069 18.983 1.00 33.22 87 SER A C 1
ATOM 655 O O . SER A 1 87 ? 6.251 0.505 19.128 1.00 33.22 87 SER A O 1
ATOM 657 N N . SER A 1 88 ? 4.245 -0.087 19.944 1.00 30.05 88 SER A N 1
ATOM 658 C CA . SER A 1 88 ? 4.474 0.365 21.320 1.00 30.05 88 SER A CA 1
ATOM 659 C C . SER A 1 88 ? 4.592 -0.842 22.250 1.00 30.05 88 SER A C 1
ATOM 661 O O . SER A 1 88 ? 3.622 -1.571 22.448 1.00 30.05 88 SER A O 1
ATOM 663 N N . ARG A 1 89 ? 5.763 -1.034 22.866 1.00 30.75 89 ARG A N 1
ATOM 664 C CA . ARG A 1 89 ? 5.874 -1.786 24.121 1.00 30.75 89 ARG A CA 1
ATOM 665 C C . ARG A 1 89 ? 5.556 -0.800 25.247 1.00 30.75 89 ARG A C 1
ATOM 667 O O . ARG A 1 89 ? 6.291 0.165 25.422 1.00 30.75 89 ARG A O 1
ATOM 674 N N . GLY A 1 90 ? 4.460 -1.011 25.968 1.00 30.03 90 GLY A N 1
ATOM 675 C CA . GLY A 1 90 ? 4.080 -0.186 27.114 1.00 30.03 90 GLY A CA 1
ATOM 676 C C . GLY A 1 90 ? 3.147 -0.954 28.043 1.00 30.03 90 GLY A C 1
ATOM 677 O O . GLY A 1 90 ? 2.047 -1.317 27.639 1.00 30.03 90 GLY A O 1
ATOM 678 N N . SER A 1 91 ? 3.628 -1.233 29.257 1.00 28.95 91 SER A N 1
ATOM 679 C CA . SER A 1 91 ? 2.890 -1.825 30.383 1.00 28.95 91 SER A CA 1
ATOM 680 C C . SER A 1 91 ? 1.598 -1.058 30.721 1.00 28.95 91 SER A C 1
ATOM 682 O O . SER A 1 91 ? 1.487 0.122 30.379 1.00 28.95 91 SER A O 1
ATOM 684 N N . PRO A 1 92 ? 0.614 -1.694 31.391 1.00 33.28 92 PRO A N 1
ATOM 685 C CA . PRO A 1 92 ? -0.711 -1.108 31.556 1.00 33.28 92 PRO A CA 1
ATOM 686 C C . PRO A 1 92 ? -0.681 0.010 32.607 1.00 33.28 92 PRO A C 1
ATOM 688 O O . PRO A 1 92 ? 0.027 -0.124 33.607 1.00 33.28 92 PRO A O 1
ATOM 691 N N . PRO A 1 93 ? -1.471 1.088 32.463 1.00 33.47 93 PRO A N 1
ATOM 692 C CA . PRO A 1 93 ? -1.590 2.063 33.527 1.00 33.47 93 PRO A CA 1
ATOM 693 C C . PRO A 1 93 ? -2.694 1.624 34.492 1.00 33.47 93 PRO A C 1
ATOM 695 O O . PRO A 1 93 ? -3.889 1.711 34.203 1.00 33.47 93 PRO A O 1
ATOM 698 N N . SER A 1 94 ? -2.294 1.188 35.684 1.00 31.22 94 SER A N 1
ATOM 699 C CA . SER A 1 94 ? -3.143 1.309 36.862 1.00 31.22 94 SER A CA 1
ATOM 700 C C . SER A 1 94 ? -3.245 2.788 37.247 1.00 31.22 94 SER A C 1
ATOM 702 O O . SER A 1 94 ? -2.245 3.411 37.582 1.00 31.22 94 SER A O 1
ATOM 704 N N . ARG A 1 95 ? -4.474 3.307 37.147 1.00 34.75 95 ARG A N 1
ATOM 705 C CA . ARG A 1 95 ? -5.107 4.425 37.874 1.00 34.75 95 ARG A CA 1
ATOM 706 C C . ARG A 1 95 ? -4.179 5.411 38.606 1.00 34.75 95 ARG A C 1
ATOM 708 O O . ARG A 1 95 ? -3.581 5.070 39.617 1.00 34.75 95 ARG A O 1
ATOM 715 N N . GLY A 1 96 ? -4.252 6.678 38.205 1.00 27.58 96 GLY A N 1
ATOM 716 C CA . GLY A 1 96 ? -3.818 7.808 39.029 1.00 27.58 96 GLY A CA 1
ATOM 717 C C . GLY A 1 96 ? -3.432 9.003 38.173 1.00 27.58 96 GLY A C 1
ATOM 718 O O . GLY A 1 96 ? -2.424 8.969 37.483 1.00 27.58 96 GLY A O 1
ATOM 719 N N . TRP A 1 97 ? -4.277 10.028 38.165 1.00 27.28 97 TRP A N 1
ATOM 720 C CA . TRP A 1 97 ? -4.023 11.310 37.507 1.00 27.28 97 TRP A CA 1
ATOM 721 C C . TRP A 1 97 ? -2.895 12.112 38.177 1.00 27.28 97 TRP A C 1
ATOM 723 O O . TRP A 1 97 ? -2.607 11.886 39.350 1.00 27.28 97 TRP A O 1
ATOM 733 N N . SER A 1 98 ? -2.406 13.125 37.435 1.00 24.78 98 SER A N 1
ATOM 734 C CA . SER A 1 98 ? -1.423 14.185 37.770 1.00 24.78 98 SER A CA 1
ATOM 735 C C . SER A 1 98 ? -0.036 13.909 37.159 1.00 24.78 98 SER A C 1
ATOM 737 O O . SER A 1 98 ? 0.498 12.828 37.354 1.00 24.78 98 SER A O 1
ATOM 739 N N . THR A 1 99 ? 0.620 14.770 36.374 1.00 27.69 99 THR A N 1
ATOM 740 C CA . THR A 1 99 ? 0.474 16.205 36.071 1.00 27.69 99 THR A CA 1
ATOM 741 C C . THR A 1 99 ? 1.127 16.516 34.715 1.00 27.69 99 THR A C 1
ATOM 743 O O . THR A 1 99 ? 2.041 15.827 34.274 1.00 27.69 99 THR A O 1
ATOM 746 N N . SER A 1 100 ? 0.707 17.636 34.123 1.00 26.89 100 SER A N 1
ATOM 747 C CA . SER A 1 100 ? 1.445 18.465 33.155 1.00 26.89 100 SER A CA 1
ATOM 748 C C . SER A 1 100 ? 1.817 17.882 31.781 1.00 26.89 100 SER A C 1
ATOM 750 O O . SER A 1 100 ? 2.726 17.080 31.619 1.00 26.89 100 SER A O 1
ATOM 752 N N . THR A 1 101 ? 1.186 18.503 30.785 1.00 32.19 101 THR A N 1
ATOM 753 C CA . THR A 1 101 ? 1.746 18.833 29.470 1.00 32.19 101 THR A CA 1
ATOM 754 C C . THR A 1 101 ? 1.853 17.699 28.447 1.00 32.19 101 THR A C 1
ATOM 756 O O . THR A 1 101 ? 2.714 16.829 28.464 1.00 32.19 101 THR A O 1
ATOM 759 N N . THR A 1 102 ? 0.972 17.858 27.458 1.00 30.62 102 THR A N 1
ATOM 760 C CA . THR A 1 102 ? 0.909 17.187 26.161 1.00 30.62 102 THR A CA 1
ATOM 761 C C . THR A 1 102 ? 0.309 15.785 26.181 1.00 30.62 102 THR A C 1
ATOM 763 O O . THR A 1 102 ? 0.990 14.771 26.060 1.00 30.62 102 THR A O 1
ATOM 766 N N . THR A 1 103 ? -1.024 15.753 26.154 1.00 32.38 103 THR A N 1
ATOM 767 C CA . THR A 1 103 ? -1.793 14.760 25.400 1.00 32.38 103 THR A CA 1
ATOM 768 C C . THR A 1 103 ? -1.174 14.605 24.004 1.00 3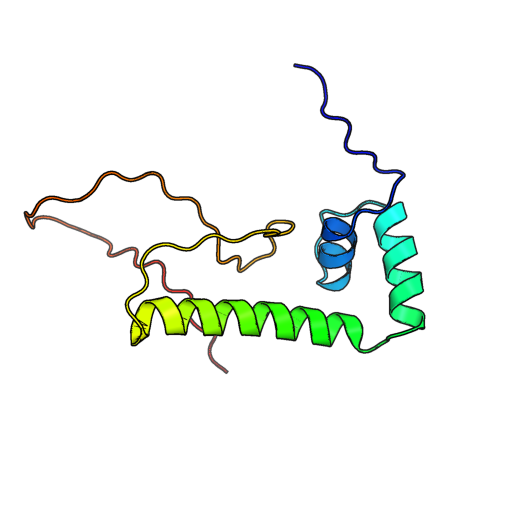2.38 103 THR A C 1
ATOM 770 O O . THR A 1 103 ? -1.531 15.317 23.073 1.00 32.38 103 THR A O 1
ATOM 773 N N . ARG A 1 104 ? -0.213 13.692 23.823 1.00 30.66 104 ARG A N 1
ATOM 774 C CA . ARG A 1 104 ? 0.129 13.166 22.493 1.00 30.66 104 ARG A CA 1
ATOM 775 C C . ARG A 1 104 ? -0.733 11.948 22.245 1.00 30.66 104 ARG A C 1
ATOM 777 O O . ARG A 1 104 ? -0.278 10.815 22.152 1.00 30.66 104 ARG A O 1
ATOM 784 N N . SER A 1 105 ? -2.016 12.237 22.142 1.00 32.50 105 SER A N 1
ATOM 785 C CA . SER A 1 105 ? -2.923 11.508 21.285 1.00 32.50 105 SER A CA 1
ATOM 786 C C . SER A 1 105 ? -2.256 11.288 19.924 1.00 32.50 105 SER A C 1
ATOM 788 O O . SER A 1 105 ? -1.959 12.249 19.212 1.00 32.50 105 SER A O 1
ATOM 790 N N . CYS A 1 106 ? -1.987 10.031 19.576 1.00 34.47 106 CYS A N 1
ATOM 791 C CA . CYS A 1 106 ? -1.727 9.645 18.195 1.00 34.47 106 CYS A CA 1
ATOM 792 C C . CYS A 1 106 ? -3.048 9.764 17.431 1.00 34.47 106 CYS A C 1
ATOM 794 O O . CYS A 1 106 ? -3.741 8.779 17.206 1.00 34.47 106 CYS A O 1
ATOM 796 N N . TRP A 1 107 ? -3.411 10.993 17.075 1.00 32.41 107 TRP A N 1
ATOM 797 C CA . TRP A 1 107 ? -4.378 11.230 16.020 1.00 32.41 107 TRP A CA 1
ATOM 798 C C . TRP A 1 107 ? -3.651 10.986 14.698 1.00 32.41 107 TRP A C 1
ATOM 800 O O . TRP A 1 107 ? -2.675 11.671 14.394 1.00 32.41 107 TRP A O 1
ATOM 810 N N . CYS A 1 108 ? -4.125 10.034 13.893 1.00 33.34 108 CYS A N 1
ATOM 811 C CA . CYS A 1 108 ? -4.107 10.270 12.454 1.00 33.34 108 CYS A CA 1
ATOM 812 C C . CYS A 1 108 ? -5.063 11.442 12.242 1.00 33.34 108 CYS A C 1
ATOM 814 O O . CYS A 1 108 ? -6.273 11.246 12.176 1.00 33.34 108 CYS A O 1
ATOM 816 N N . THR A 1 109 ? -4.549 12.667 12.251 1.00 33.62 109 THR A N 1
ATOM 817 C CA . THR A 1 109 ? -5.336 13.808 11.803 1.00 33.62 109 THR A CA 1
ATOM 818 C C . THR A 1 109 ? -5.687 13.559 10.337 1.00 33.62 109 THR A C 1
ATOM 820 O O . THR A 1 109 ? -4.777 13.311 9.540 1.00 33.62 109 THR A O 1
ATOM 823 N N . PRO A 1 110 ? -6.971 13.593 9.943 1.00 33.59 110 PRO A N 1
ATOM 824 C CA . PRO A 1 110 ? -7.289 13.721 8.534 1.00 33.59 110 PRO A CA 1
ATOM 825 C C . PRO A 1 110 ? -6.701 15.059 8.074 1.00 33.59 110 PRO A C 1
ATOM 827 O O . PRO A 1 110 ? -6.935 16.092 8.705 1.00 33.59 110 PRO A O 1
ATOM 830 N N . ALA A 1 111 ? -5.892 15.044 7.015 1.00 30.30 111 ALA A N 1
ATOM 831 C CA . ALA A 1 111 ? -5.610 16.275 6.291 1.00 30.30 111 ALA A CA 1
ATOM 832 C C . ALA A 1 111 ? -6.967 16.859 5.840 1.00 30.30 111 ALA A C 1
ATOM 834 O O . ALA A 1 111 ? -7.790 16.092 5.327 1.00 30.30 111 ALA A O 1
ATOM 835 N N . PRO A 1 112 ? -7.249 18.151 6.082 1.00 33.38 112 PRO A N 1
ATOM 836 C CA . PRO A 1 112 ? -8.480 18.759 5.602 1.00 33.38 112 PRO A CA 1
ATOM 837 C C . PRO A 1 112 ? -8.505 18.743 4.067 1.00 33.38 112 PRO A C 1
ATOM 839 O O . PRO A 1 112 ? -7.457 18.850 3.425 1.00 33.38 112 PRO A O 1
ATOM 842 N N . CYS A 1 113 ? -9.708 18.554 3.517 1.00 30.73 113 CYS A N 1
ATOM 843 C CA . CYS A 1 113 ? -10.017 18.857 2.120 1.00 30.73 113 CYS A CA 1
ATOM 844 C C . CYS A 1 113 ? -9.741 20.330 1.807 1.00 30.73 113 CYS A C 1
ATOM 846 O O . CYS A 1 113 ? -9.898 21.160 2.734 1.00 30.73 113 CYS A O 1
#

Organism: NCBI:txid1076125